Protein AF-A0A9P3EYM9-F1 (afdb_monomer)

Organism: Aspergillus viridinutans (NCBI:txid75553)

Sequence (139 aa):
MATVQSTQSPQPIEPTTQPPYVHILFDVKTSPKKLKPILLETLHHKIYHRDVKIYPSFEAMKNAGAVKRGNVVVSLRAGGMNEDQIVMVARTTIQKLSMDWDKNELAGEALCLVIEDKMRSSGWSLMPYNAWREQSKRR

pLDDT: mean 79.75, std 15.84, range [36.31, 94.44]

Mean predicted aligned error: 9.8 Å

Foldseek 3Di:
DDDDDDDDDPDPPPPPPQQQWKKKKDPDADDLQDDDLVVLVVVLVCLVVVVIDIDSDVVRCLVVVNADARIKMFIDRARPHDPVRVSVVVSVLSVVVSVCLVVVHPPNPGMWGWHADPVDPSRIDTHGPNNSSVSNVPD

Solvent-accessible surface area (backbone atoms only — not comparable to full-atom values): 8126 Å² total; per-residue (Å²): 140,84,90,82,80,87,81,82,74,84,72,80,78,71,76,80,77,68,60,51,42,30,28,37,39,37,97,47,78,47,54,66,66,57,74,48,65,70,52,40,51,49,50,38,52,31,50,73,73,59,60,53,48,80,26,75,27,70,64,55,34,49,76,68,68,69,69,47,73,19,23,36,33,40,48,40,81,43,66,93,56,54,70,69,55,51,50,52,52,51,40,54,50,38,54,47,42,46,54,28,62,78,70,70,53,87,82,47,81,36,44,24,39,31,37,78,28,89,89,43,96,82,36,61,43,73,43,44,36,65,62,35,49,55,52,33,67,73,115

Structure (mmCIF, N/CA/C/O backbone):
data_AF-A0A9P3EYM9-F1
#
_entry.id   AF-A0A9P3EYM9-F1
#
loop_
_atom_site.group_PDB
_atom_site.id
_atom_site.type_symbol
_atom_site.label_atom_id
_atom_site.label_alt_id
_atom_site.label_comp_id
_atom_site.label_asym_id
_atom_site.label_entity_id
_atom_site.label_seq_id
_atom_site.pdbx_PDB_ins_code
_atom_site.Cartn_x
_atom_site.Cartn_y
_atom_site.Cartn_z
_atom_site.occupancy
_atom_site.B_iso_or_equiv
_atom_site.auth_seq_id
_atom_site.auth_comp_id
_atom_site.auth_asym_id
_atom_site.auth_atom_id
_atom_site.pdbx_PDB_model_num
ATOM 1 N N . MET A 1 1 ? 0.108 51.475 -43.291 1.00 48.09 1 MET A N 1
ATOM 2 C CA . MET A 1 1 ? -1.018 50.628 -42.854 1.00 48.09 1 MET A CA 1
ATOM 3 C C . MET A 1 1 ? -1.088 49.427 -43.777 1.00 48.09 1 MET A C 1
ATOM 5 O O . MET A 1 1 ? -1.262 49.637 -44.967 1.00 48.09 1 MET A O 1
ATOM 9 N N . ALA A 1 2 ? -0.895 48.219 -43.252 1.00 39.75 2 ALA A N 1
ATOM 10 C CA . ALA A 1 2 ? -1.327 46.962 -43.864 1.00 39.75 2 ALA A CA 1
ATOM 11 C C . ALA A 1 2 ? -1.244 45.874 -42.785 1.00 39.75 2 ALA A C 1
ATOM 13 O O . ALA A 1 2 ? -0.171 45.539 -42.291 1.00 39.75 2 ALA A O 1
ATOM 14 N N . THR A 1 3 ? -2.417 45.425 -42.367 1.00 46.50 3 THR A N 1
ATOM 15 C CA . THR A 1 3 ? -2.713 44.321 -41.458 1.00 46.50 3 THR A CA 1
ATOM 16 C C . THR A 1 3 ? -2.326 42.995 -42.111 1.00 46.50 3 THR A C 1
ATOM 18 O O . THR A 1 3 ? -2.677 42.783 -43.268 1.00 46.50 3 THR A O 1
ATOM 21 N N . VAL A 1 4 ? -1.714 42.067 -41.370 1.00 45.84 4 VAL A N 1
ATOM 22 C CA . VAL A 1 4 ? -1.809 40.633 -41.686 1.00 45.84 4 VAL A CA 1
ATOM 23 C C . VAL A 1 4 ? -2.032 39.823 -40.416 1.00 45.84 4 VAL A C 1
ATOM 25 O O . VAL A 1 4 ? -1.321 39.949 -39.422 1.00 45.84 4 VAL A O 1
ATOM 28 N N . GLN A 1 5 ? -3.116 39.059 -40.498 1.00 40.19 5 GLN A N 1
ATOM 29 C CA . GLN A 1 5 ? -3.726 38.179 -39.519 1.00 40.19 5 GLN A CA 1
ATOM 30 C C . GLN A 1 5 ? -2.844 36.993 -39.134 1.00 40.19 5 GLN A C 1
ATOM 32 O O . GLN A 1 5 ? -2.054 36.479 -39.921 1.00 40.19 5 GLN A O 1
ATOM 37 N N . SER A 1 6 ? -3.105 36.521 -37.919 1.00 49.09 6 SER A N 1
ATOM 38 C CA . SER A 1 6 ? -2.702 35.248 -37.345 1.00 49.09 6 SER A CA 1
ATOM 39 C C . SER A 1 6 ? -2.902 34.054 -38.279 1.00 49.09 6 SER A C 1
ATOM 41 O O . SER A 1 6 ? -3.954 33.881 -38.892 1.00 49.09 6 SER A O 1
AT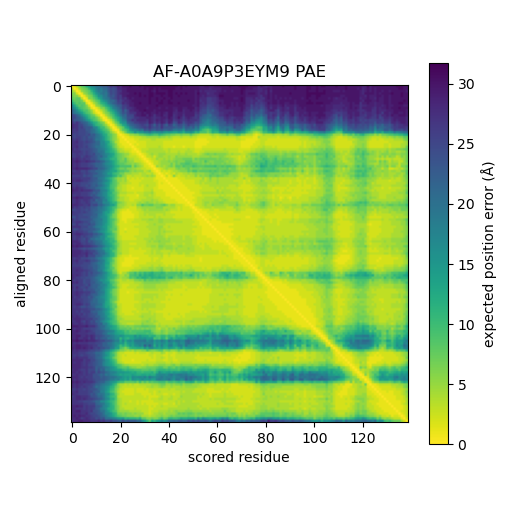OM 43 N N . THR A 1 7 ? -1.952 33.125 -38.251 1.00 36.31 7 THR A N 1
ATOM 44 C CA . THR A 1 7 ? -2.243 31.699 -38.442 1.00 36.31 7 THR A CA 1
ATOM 45 C C . THR A 1 7 ? -1.388 30.927 -37.444 1.00 36.31 7 THR A C 1
ATOM 47 O O . THR A 1 7 ? -0.283 30.486 -37.735 1.00 36.31 7 THR A O 1
ATOM 50 N N . GLN A 1 8 ? -1.872 30.856 -36.203 1.00 42.75 8 GLN A N 1
ATOM 51 C CA . GLN A 1 8 ? -1.320 29.965 -35.192 1.00 42.75 8 GLN A CA 1
ATOM 52 C C . GLN A 1 8 ? -1.842 28.563 -35.511 1.00 42.75 8 GLN A C 1
ATOM 54 O O . GLN A 1 8 ? -3.012 28.261 -35.284 1.00 42.75 8 GLN A O 1
ATOM 59 N N . SER A 1 9 ? -0.990 27.732 -36.106 1.00 46.16 9 SER A N 1
ATOM 60 C CA . SER A 1 9 ? -1.263 26.308 -36.291 1.00 46.16 9 SER A CA 1
ATOM 61 C C . SER A 1 9 ? -1.565 25.663 -34.930 1.00 46.16 9 SER A C 1
ATOM 63 O O . SER A 1 9 ? -0.836 25.935 -33.971 1.00 46.16 9 SER A O 1
ATOM 65 N N . PRO A 1 10 ? -2.596 24.808 -34.806 1.00 46.84 10 PRO A N 1
ATOM 66 C CA . PRO A 1 10 ? -2.810 24.043 -33.588 1.00 46.84 10 PRO A CA 1
ATOM 67 C C . PRO A 1 10 ? -1.641 23.067 -33.433 1.00 46.84 10 PRO A C 1
ATOM 69 O O . PRO A 1 10 ? -1.507 22.107 -34.192 1.00 46.84 10 PRO A O 1
ATOM 72 N N . GLN A 1 11 ? -0.753 23.345 -32.479 1.00 43.25 11 GLN A N 1
ATOM 73 C CA . GLN A 1 11 ? 0.249 22.374 -32.061 1.00 43.25 11 GLN A CA 1
ATOM 74 C C . GLN A 1 11 ? -0.489 21.145 -31.511 1.00 43.25 11 GLN A C 1
ATOM 76 O O . GLN A 1 11 ? -1.409 21.313 -30.702 1.00 43.25 11 GLN A O 1
ATOM 81 N N . PRO A 1 12 ? -0.127 19.918 -31.924 1.00 48.47 12 PRO A N 1
ATOM 82 C CA . PRO A 1 12 ? -0.630 18.720 -31.278 1.00 48.47 12 PRO A CA 1
ATOM 83 C C . PRO A 1 12 ? -0.222 18.791 -29.811 1.00 48.47 12 PRO A C 1
ATOM 85 O O . PRO A 1 12 ? 0.959 18.921 -29.495 1.00 48.47 12 PRO A O 1
ATOM 88 N N . ILE A 1 13 ? -1.202 18.743 -28.916 1.00 49.00 13 ILE A N 1
ATOM 89 C CA . ILE A 1 13 ? -0.948 18.547 -27.496 1.00 49.00 13 ILE A CA 1
ATOM 90 C C . ILE A 1 13 ? -0.377 17.132 -27.404 1.00 49.00 13 ILE A C 1
ATOM 92 O O . ILE A 1 13 ? -1.126 16.160 -27.510 1.00 49.00 13 ILE A O 1
ATOM 96 N N . GLU A 1 14 ? 0.948 17.009 -27.305 1.00 41.41 14 GLU A N 1
ATOM 97 C CA . GLU A 1 14 ? 1.596 15.749 -26.953 1.00 41.41 14 GLU A CA 1
ATOM 98 C C . GLU A 1 14 ? 0.853 15.190 -25.732 1.00 41.41 14 GLU A C 1
ATOM 100 O O . GLU A 1 14 ? 0.732 15.897 -24.724 1.00 41.41 14 GLU A O 1
ATOM 105 N N . PRO A 1 15 ? 0.301 13.964 -25.781 1.00 44.44 15 PRO A N 1
ATOM 106 C CA . PRO A 1 15 ? -0.181 13.341 -24.570 1.00 44.44 15 PRO A CA 1
ATOM 107 C C . PRO A 1 15 ? 1.056 13.153 -23.706 1.00 44.44 15 PRO A C 1
ATOM 109 O O . PRO A 1 15 ? 1.896 12.302 -24.002 1.00 44.44 15 PRO A O 1
ATOM 112 N N . THR A 1 16 ? 1.197 13.991 -22.677 1.00 38.81 16 THR A N 1
ATOM 113 C CA . THR A 1 16 ? 2.212 13.862 -21.639 1.00 38.81 16 THR A CA 1
ATOM 114 C C . THR A 1 16 ? 2.153 12.423 -21.163 1.00 38.81 16 THR A C 1
ATOM 116 O O . THR A 1 16 ? 1.255 12.044 -20.409 1.00 38.81 16 THR A O 1
ATOM 119 N N . THR A 1 17 ? 3.058 11.601 -21.691 1.00 47.69 17 THR A N 1
ATOM 120 C CA . THR A 1 17 ? 3.079 10.159 -21.488 1.00 47.69 17 THR A CA 1
ATOM 121 C C . THR A 1 17 ? 3.648 9.970 -20.096 1.00 47.69 17 THR A C 1
ATOM 123 O O . THR A 1 17 ? 4.828 9.687 -19.906 1.00 47.69 17 THR A O 1
ATOM 126 N N . GLN A 1 18 ? 2.825 10.259 -19.085 1.00 48.75 18 GLN A N 1
ATOM 127 C CA . GLN A 1 18 ? 3.140 9.896 -17.720 1.00 48.75 18 GLN A CA 1
ATOM 128 C C . GLN A 1 18 ? 3.404 8.389 -17.746 1.00 48.75 18 GLN A C 1
ATOM 130 O O . GLN A 1 18 ? 2.570 7.647 -18.275 1.00 48.75 18 GLN A O 1
ATOM 135 N N . PRO A 1 19 ? 4.559 7.921 -17.242 1.00 54.72 19 PRO A N 1
ATOM 136 C CA . PRO A 1 19 ? 4.834 6.495 -17.215 1.00 54.72 19 PRO A CA 1
ATOM 137 C C . PRO A 1 19 ? 3.684 5.808 -16.468 1.00 54.72 19 PRO A C 1
ATOM 139 O O . PRO A 1 19 ? 3.277 6.318 -15.417 1.00 54.72 19 PRO A O 1
ATOM 142 N N . PRO A 1 20 ? 3.128 4.702 -16.997 1.00 78.00 20 PRO A N 1
ATOM 143 C CA . PRO A 1 20 ? 1.945 4.084 -16.424 1.00 78.00 20 PRO A CA 1
ATOM 144 C C . PRO A 1 20 ? 2.259 3.690 -14.982 1.00 78.00 20 PRO A C 1
ATOM 146 O O . PRO A 1 20 ? 3.150 2.879 -14.709 1.00 78.00 20 PRO A O 1
ATOM 149 N N . TYR A 1 21 ? 1.572 4.336 -14.042 1.00 84.25 21 TYR A N 1
ATOM 150 C CA . TYR A 1 21 ? 1.651 3.946 -12.647 1.00 84.25 21 TYR A CA 1
ATOM 151 C C . TYR A 1 21 ? 0.913 2.625 -12.479 1.00 84.25 21 TYR A C 1
ATOM 153 O O . TYR A 1 21 ? -0.305 2.570 -12.649 1.00 84.25 21 TYR A O 1
ATOM 161 N N . VAL A 1 22 ? 1.621 1.581 -12.067 1.00 90.62 22 VAL A N 1
ATOM 162 C CA . VAL A 1 22 ? 0.989 0.329 -11.650 1.00 90.62 22 VAL A CA 1
ATOM 163 C C . VAL A 1 22 ? 0.575 0.429 -10.192 1.00 90.62 22 VAL A C 1
ATOM 165 O O . VAL A 1 22 ? 1.215 1.101 -9.382 1.00 90.62 22 VAL A O 1
ATOM 168 N N . HIS A 1 23 ? -0.524 -0.234 -9.869 1.00 92.50 23 HIS A N 1
ATOM 169 C CA . HIS A 1 23 ? -1.139 -0.206 -8.556 1.00 92.50 23 HIS A CA 1
ATOM 170 C C . HIS A 1 23 ? -1.216 -1.625 -8.017 1.00 92.50 23 HIS A C 1
ATOM 172 O O . HIS A 1 23 ? -1.933 -2.467 -8.553 1.00 92.50 23 HIS A O 1
ATOM 178 N N . ILE A 1 24 ? -0.486 -1.886 -6.943 1.00 93.81 24 ILE A N 1
ATOM 179 C CA . ILE A 1 24 ? -0.461 -3.182 -6.274 1.00 93.81 24 ILE A CA 1
ATOM 180 C C . ILE A 1 24 ? -1.418 -3.115 -5.097 1.00 93.81 24 ILE A C 1
ATOM 182 O O . ILE A 1 24 ? -1.213 -2.340 -4.166 1.00 93.81 24 ILE A O 1
ATOM 186 N N . LEU A 1 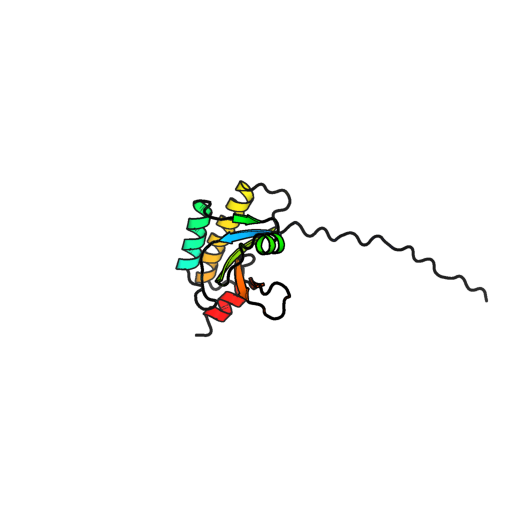25 ? -2.471 -3.916 -5.153 1.00 94.44 25 LEU A N 1
ATOM 187 C CA . LEU A 1 25 ? -3.489 -4.014 -4.126 1.00 94.44 25 LEU A CA 1
ATOM 188 C C . LEU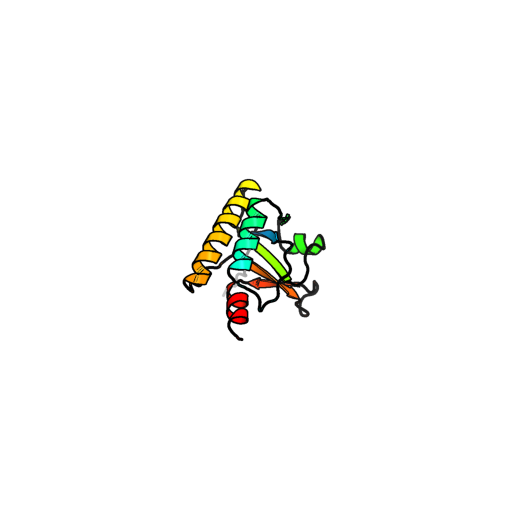 A 1 25 ? -3.121 -5.083 -3.099 1.00 94.44 25 LEU A C 1
ATOM 190 O O . LEU A 1 25 ? -2.949 -6.255 -3.440 1.00 94.44 25 LEU A O 1
ATOM 194 N N . PHE A 1 26 ? -3.127 -4.678 -1.836 1.00 93.06 26 PHE A N 1
ATOM 195 C CA . PHE A 1 26 ? -3.085 -5.555 -0.679 1.00 93.06 26 PHE A CA 1
ATOM 196 C C . PHE A 1 26 ? -4.498 -5.720 -0.128 1.00 93.06 26 PHE A C 1
ATOM 198 O O . PHE A 1 26 ? -5.125 -4.738 0.285 1.00 93.06 26 PHE A O 1
ATOM 205 N N . ASP A 1 27 ? -4.986 -6.961 -0.072 1.00 89.25 27 ASP A N 1
ATOM 206 C CA . ASP A 1 27 ? -6.262 -7.283 0.579 1.00 89.25 27 ASP A CA 1
ATOM 207 C C . ASP A 1 27 ? -6.081 -7.334 2.105 1.00 89.25 27 ASP A C 1
ATOM 209 O O . ASP A 1 27 ? -6.136 -8.375 2.759 1.00 89.25 27 ASP A O 1
ATOM 213 N N . VAL A 1 28 ? -5.756 -6.172 2.668 1.00 87.88 28 VAL A N 1
ATOM 214 C CA . VAL A 1 28 ? -5.654 -5.913 4.101 1.00 87.88 28 VAL A CA 1
ATOM 215 C C . VAL A 1 28 ? -6.533 -4.717 4.392 1.00 87.88 28 VAL A C 1
ATOM 217 O O . VAL A 1 28 ? -6.348 -3.661 3.796 1.00 87.88 28 VAL A O 1
ATOM 220 N N . LYS A 1 29 ? -7.464 -4.863 5.334 1.00 85.69 29 LYS A N 1
ATOM 221 C CA . LYS A 1 29 ? -8.319 -3.759 5.771 1.00 85.69 29 LYS A CA 1
ATOM 222 C C . LYS A 1 29 ? -7.728 -3.089 6.995 1.00 85.69 29 LYS A C 1
ATOM 224 O O . LYS A 1 29 ? -7.642 -3.686 8.067 1.00 85.69 29 LYS A O 1
ATOM 229 N N . THR A 1 30 ? -7.385 -1.819 6.858 1.00 88.62 30 THR A N 1
ATOM 230 C CA . THR A 1 30 ? -6.893 -0.993 7.958 1.00 88.62 30 THR A CA 1
ATOM 231 C C . THR A 1 30 ? -7.622 0.343 8.018 1.00 88.62 30 THR A C 1
ATOM 233 O O . THR A 1 30 ? -8.261 0.780 7.063 1.00 88.62 30 THR A O 1
ATOM 236 N N . SER A 1 31 ? -7.576 0.990 9.181 1.00 85.38 31 SER A N 1
ATOM 237 C CA . SER A 1 31 ? -8.166 2.314 9.348 1.00 85.38 31 SER A CA 1
ATOM 238 C C . SER A 1 31 ? -7.109 3.405 9.165 1.00 85.38 31 SER A C 1
ATOM 240 O O . SER A 1 31 ? -5.923 3.172 9.423 1.00 85.38 31 SER A O 1
ATOM 242 N N . PRO A 1 32 ? -7.526 4.642 8.845 1.00 80.56 32 PRO A N 1
ATOM 243 C CA . PRO A 1 32 ? -6.601 5.771 8.772 1.00 80.56 32 PRO A CA 1
ATOM 244 C C . PRO A 1 32 ? -5.845 6.047 10.087 1.00 80.56 32 PRO A C 1
ATOM 246 O O . PRO A 1 32 ? -4.812 6.698 10.094 1.00 80.56 32 PRO A O 1
ATOM 249 N N . LYS A 1 33 ? -6.309 5.506 11.223 1.00 84.12 33 LYS A N 1
ATOM 250 C CA . LYS A 1 33 ? -5.648 5.638 12.535 1.00 84.12 33 LYS A CA 1
ATOM 251 C C . LYS A 1 33 ? -4.698 4.476 12.878 1.00 84.12 33 LYS A C 1
ATOM 253 O O . LYS A 1 33 ? -4.168 4.433 13.987 1.00 84.12 33 LYS A O 1
ATOM 258 N N . LYS A 1 34 ? -4.540 3.485 11.990 1.00 79.88 34 LYS A N 1
ATOM 259 C CA . LYS A 1 34 ? -3.857 2.204 12.262 1.00 79.88 34 LYS A CA 1
ATOM 260 C C . LYS A 1 34 ? -2.626 1.950 11.377 1.00 79.88 34 LYS A C 1
ATOM 262 O O . LYS A 1 34 ? -2.298 0.797 11.115 1.00 79.88 34 LYS A O 1
ATOM 267 N N . LEU A 1 35 ? -1.916 2.996 10.954 1.00 82.12 35 LEU A N 1
ATOM 268 C CA . LEU A 1 35 ? -0.584 2.831 10.367 1.00 82.12 35 LEU A CA 1
ATOM 269 C C . LEU A 1 35 ? 0.430 2.534 11.485 1.00 82.12 35 LEU A C 1
ATOM 271 O O . LEU A 1 35 ? 0.575 3.328 12.410 1.00 82.12 35 LEU A O 1
ATOM 275 N N . LYS A 1 36 ? 1.049 1.351 11.452 1.00 83.12 36 LYS A N 1
ATOM 276 C CA . LYS A 1 36 ? 1.998 0.848 12.462 1.00 83.12 36 LYS A CA 1
ATOM 277 C C . LYS A 1 36 ? 3.078 -0.009 11.784 1.00 83.12 36 LYS A C 1
ATOM 279 O O . LYS A 1 36 ? 2.773 -0.566 10.729 1.00 83.12 36 LYS A O 1
ATOM 284 N N . PRO A 1 37 ? 4.246 -0.230 12.417 1.00 79.94 37 PRO A N 1
ATOM 285 C CA . PRO A 1 37 ? 5.283 -1.125 11.889 1.00 79.94 37 PRO A CA 1
ATOM 286 C C . PRO A 1 37 ? 4.746 -2.514 11.532 1.00 79.94 37 PRO A C 1
ATOM 288 O O . PRO A 1 37 ? 4.923 -2.970 10.410 1.00 79.94 37 PRO A O 1
ATOM 291 N N . ILE A 1 38 ? 3.946 -3.111 12.425 1.00 84.12 38 ILE A N 1
ATOM 292 C CA . ILE A 1 38 ? 3.310 -4.429 12.230 1.00 84.12 38 ILE A CA 1
ATOM 293 C C . ILE A 1 38 ? 2.512 -4.495 10.919 1.00 84.12 38 ILE A C 1
ATOM 295 O O . ILE A 1 38 ? 2.484 -5.520 10.238 1.00 84.12 38 ILE A O 1
ATOM 299 N N . LEU A 1 39 ? 1.844 -3.399 10.545 1.00 86.88 39 LEU A N 1
ATOM 300 C CA . LEU A 1 39 ? 1.110 -3.346 9.288 1.00 86.88 39 LEU A CA 1
ATOM 301 C C . LEU A 1 39 ? 2.074 -3.361 8.100 1.00 86.88 39 LEU A C 1
ATOM 303 O O . LEU A 1 39 ? 1.858 -4.134 7.177 1.00 86.88 39 LEU A O 1
ATOM 307 N N . LEU A 1 40 ? 3.133 -2.550 8.126 1.00 86.62 40 LEU A N 1
ATOM 308 C CA . LEU A 1 40 ? 4.126 -2.495 7.050 1.00 86.62 40 LEU A CA 1
ATOM 309 C C . LEU A 1 40 ? 4.863 -3.836 6.889 1.00 86.62 40 LEU A C 1
ATOM 311 O O . LEU A 1 40 ? 5.029 -4.312 5.767 1.00 86.62 40 LEU A O 1
ATOM 315 N N . GLU A 1 41 ? 5.196 -4.505 7.994 1.00 87.50 41 GLU A N 1
ATOM 316 C CA . GLU A 1 41 ? 5.719 -5.878 8.001 1.00 87.50 41 GLU A CA 1
ATOM 317 C C . GLU A 1 41 ? 4.735 -6.871 7.370 1.00 87.50 41 GLU A C 1
ATOM 319 O O . GLU A 1 41 ? 5.125 -7.691 6.538 1.00 87.50 41 GLU A O 1
ATOM 324 N N . THR A 1 42 ? 3.442 -6.761 7.696 1.00 89.50 42 THR A N 1
ATOM 325 C CA . THR A 1 42 ? 2.387 -7.597 7.096 1.00 89.50 42 THR A CA 1
ATOM 326 C C . THR A 1 42 ? 2.310 -7.395 5.582 1.00 89.50 42 THR A C 1
ATOM 328 O O . THR A 1 42 ? 2.183 -8.364 4.832 1.00 89.50 42 THR A O 1
ATOM 331 N N . LEU A 1 43 ? 2.404 -6.149 5.107 1.00 90.75 43 LEU A N 1
ATOM 332 C CA . LEU A 1 43 ? 2.421 -5.853 3.673 1.00 90.75 43 LEU A CA 1
ATOM 333 C C . LEU A 1 43 ? 3.677 -6.433 3.011 1.00 90.75 43 LEU A C 1
ATOM 335 O O . LEU A 1 43 ? 3.571 -7.063 1.961 1.00 90.75 43 LEU A O 1
ATOM 339 N N . HIS A 1 44 ? 4.847 -6.293 3.642 1.00 89.06 44 HIS A N 1
ATOM 340 C CA . HIS A 1 44 ? 6.096 -6.877 3.151 1.00 89.06 44 HIS A CA 1
ATOM 341 C C . HIS A 1 44 ? 5.999 -8.409 3.034 1.00 89.06 44 HIS A C 1
ATOM 343 O O . HIS A 1 44 ? 6.435 -8.992 2.041 1.00 89.06 44 HIS A O 1
ATOM 349 N N . HIS A 1 45 ? 5.372 -9.069 4.008 1.00 89.81 45 HIS A N 1
ATOM 350 C CA . HIS A 1 45 ? 5.148 -10.511 3.974 1.00 89.81 45 HIS A CA 1
ATOM 351 C C . HIS A 1 45 ? 4.177 -10.926 2.857 1.00 89.81 45 HIS A C 1
ATOM 353 O O . HIS A 1 45 ? 4.473 -11.841 2.090 1.00 89.81 45 HIS A O 1
ATOM 359 N N . LYS A 1 46 ? 3.054 -10.214 2.694 1.00 90.56 46 LYS A N 1
ATOM 360 C CA . LYS A 1 46 ? 2.084 -10.491 1.622 1.00 90.56 46 LYS A CA 1
ATOM 361 C C . LYS A 1 46 ? 2.687 -10.338 0.233 1.00 90.56 46 LYS A C 1
ATOM 363 O O . LYS A 1 46 ? 2.488 -11.207 -0.611 1.00 90.56 46 LYS A O 1
ATOM 368 N N . ILE A 1 47 ? 3.467 -9.281 -0.003 1.00 90.69 47 ILE A N 1
ATOM 369 C CA . ILE A 1 47 ? 4.112 -9.115 -1.308 1.00 90.69 47 ILE A CA 1
ATOM 370 C C . ILE A 1 47 ? 5.190 -10.169 -1.561 1.00 90.69 47 ILE A C 1
ATOM 372 O O . ILE A 1 47 ? 5.325 -10.634 -2.689 1.00 90.69 47 ILE A O 1
ATOM 376 N N . TYR A 1 48 ? 5.909 -10.603 -0.520 1.00 88.06 48 TYR A N 1
ATOM 377 C CA . TYR A 1 48 ? 6.881 -11.690 -0.630 1.00 88.06 48 TYR A CA 1
ATOM 378 C C . TYR A 1 48 ? 6.231 -12.998 -1.105 1.00 88.06 48 TYR A C 1
ATOM 380 O O . TYR A 1 48 ? 6.774 -13.673 -1.976 1.00 88.06 48 TYR A O 1
ATOM 388 N N . HIS A 1 49 ? 5.037 -13.314 -0.600 1.00 88.12 49 HIS A N 1
ATOM 389 C CA . HIS A 1 49 ? 4.264 -14.489 -1.015 1.00 88.12 49 HIS A CA 1
ATOM 390 C C . HIS A 1 49 ? 3.414 -14.277 -2.274 1.00 88.12 49 HIS A C 1
ATOM 392 O O . HIS A 1 49 ? 2.629 -15.155 -2.623 1.00 88.12 49 HIS A O 1
ATOM 398 N N . ARG A 1 50 ? 3.559 -13.134 -2.960 1.00 86.75 50 ARG A N 1
ATOM 399 C CA . ARG A 1 50 ? 2.714 -12.731 -4.099 1.00 86.75 50 ARG A CA 1
ATOM 400 C C . ARG A 1 50 ? 1.212 -12.764 -3.791 1.00 86.75 50 ARG A C 1
ATOM 402 O O . ARG A 1 50 ? 0.395 -12.907 -4.694 1.00 86.75 50 ARG A O 1
ATOM 409 N N . ASP A 1 51 ? 0.837 -12.569 -2.531 1.00 90.50 51 ASP A N 1
ATOM 410 C CA . ASP A 1 51 ? -0.555 -12.452 -2.088 1.00 90.50 51 ASP A CA 1
ATOM 411 C C . ASP A 1 51 ? -1.069 -11.018 -2.313 1.00 90.50 51 ASP A C 1
ATOM 413 O O . ASP A 1 51 ? -1.473 -10.295 -1.396 1.00 90.50 51 ASP A O 1
ATOM 417 N N . VAL A 1 52 ? -0.935 -10.564 -3.559 1.00 91.38 52 VAL A N 1
ATOM 418 C CA . VAL A 1 52 ? -1.258 -9.213 -4.019 1.00 91.38 52 VAL A CA 1
ATOM 419 C C . VAL A 1 52 ? -1.795 -9.264 -5.441 1.00 91.38 52 VAL A C 1
ATOM 421 O O . VAL A 1 52 ? -1.499 -10.178 -6.206 1.00 91.38 52 VAL A O 1
ATOM 424 N N . LYS A 1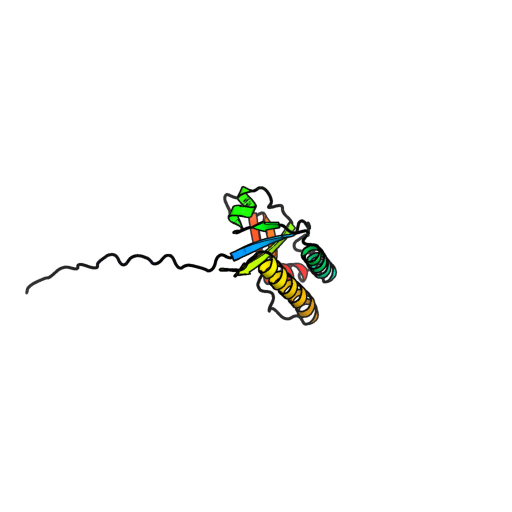 53 ? -2.575 -8.252 -5.819 1.00 93.06 53 LYS A N 1
ATOM 425 C CA . LYS A 1 53 ? -3.077 -8.100 -7.192 1.00 93.06 53 LYS A CA 1
ATOM 426 C C . LYS A 1 53 ? -2.485 -6.851 -7.822 1.00 93.06 53 LYS A C 1
ATOM 428 O O . LYS A 1 53 ? -2.525 -5.789 -7.207 1.00 93.06 53 LYS A O 1
ATOM 433 N N . ILE A 1 54 ? -1.966 -6.965 -9.039 1.00 92.31 54 ILE A N 1
ATOM 434 C CA . ILE A 1 54 ? -1.370 -5.847 -9.774 1.00 92.31 54 ILE A CA 1
ATOM 435 C C . ILE A 1 54 ? -2.395 -5.327 -10.779 1.00 92.31 54 ILE A C 1
ATOM 437 O O . ILE A 1 54 ? -3.000 -6.098 -11.518 1.00 92.31 54 ILE A O 1
ATOM 441 N N . TYR A 1 55 ? -2.595 -4.014 -10.798 1.00 91.88 55 TYR A N 1
ATOM 442 C CA . TYR A 1 55 ? -3.483 -3.332 -11.730 1.00 91.88 55 TYR A CA 1
ATOM 443 C C . TYR A 1 55 ? -2.708 -2.271 -12.515 1.00 91.88 55 TYR A C 1
ATOM 445 O O . TYR A 1 55 ? -1.848 -1.595 -11.944 1.00 91.88 55 TYR A O 1
ATOM 453 N N . PRO A 1 56 ? -3.039 -2.054 -13.798 1.00 89.88 56 PRO A N 1
ATOM 454 C CA . PRO A 1 56 ? -2.376 -1.045 -14.624 1.00 89.88 56 PRO A CA 1
ATOM 455 C C . PRO A 1 56 ? -2.740 0.393 -14.227 1.00 89.88 56 PRO A C 1
ATOM 457 O O . PRO A 1 56 ? -2.065 1.328 -14.638 1.00 89.88 56 PRO A O 1
ATOM 460 N N . SER A 1 57 ? -3.808 0.592 -13.447 1.00 89.75 57 SER A N 1
ATOM 461 C CA . SER A 1 57 ? -4.207 1.892 -12.906 1.00 89.75 57 SER A CA 1
ATOM 462 C C . SER A 1 57 ? -5.151 1.731 -11.707 1.00 89.75 57 SER A C 1
ATOM 464 O O . SER A 1 57 ? -5.764 0.676 -11.512 1.00 89.75 57 SER A O 1
ATOM 466 N N . PHE A 1 58 ? -5.325 2.794 -10.914 1.00 89.12 58 PHE A N 1
ATOM 467 C CA . PHE A 1 58 ? -6.347 2.814 -9.862 1.00 89.12 58 PHE A CA 1
ATOM 468 C C . PHE A 1 58 ? -7.766 2.713 -10.438 1.00 89.12 58 PHE A C 1
ATOM 470 O O . PHE A 1 58 ? -8.652 2.122 -9.827 1.00 89.12 58 PHE A O 1
ATOM 477 N N . GLU A 1 59 ? -7.995 3.252 -11.634 1.00 88.75 59 GLU A N 1
ATOM 478 C CA . GLU A 1 59 ? -9.281 3.139 -12.316 1.00 88.75 59 GLU A CA 1
ATOM 479 C C . GLU A 1 59 ? -9.598 1.697 -12.714 1.00 88.75 59 GLU A C 1
ATOM 481 O O . GLU A 1 59 ? -10.699 1.228 -12.440 1.00 88.75 59 GLU A O 1
ATOM 486 N N . ALA A 1 60 ? -8.617 0.952 -13.233 1.00 90.44 60 ALA A N 1
ATOM 487 C CA . ALA A 1 60 ? -8.775 -0.473 -13.509 1.00 90.44 60 ALA A CA 1
ATOM 488 C C . ALA A 1 60 ? -9.124 -1.262 -12.235 1.00 90.44 60 ALA A C 1
ATOM 490 O O . ALA A 1 60 ? -10.000 -2.124 -12.256 1.00 90.44 60 ALA A O 1
ATOM 491 N N . MET A 1 61 ? -8.503 -0.917 -11.102 1.00 90.88 61 MET A N 1
ATOM 492 C CA . MET A 1 61 ? -8.816 -1.522 -9.805 1.00 90.88 61 MET A CA 1
ATOM 493 C C . MET A 1 61 ? -10.263 -1.243 -9.363 1.00 90.88 61 MET A C 1
ATOM 495 O O . MET A 1 61 ? -10.934 -2.139 -8.843 1.00 90.88 61 MET A O 1
ATOM 499 N N . LYS A 1 62 ? -10.755 -0.012 -9.572 1.00 89.75 62 LYS A N 1
ATOM 500 C CA . LYS A 1 62 ? -12.150 0.369 -9.286 1.00 89.75 62 LYS A CA 1
ATOM 501 C C . LYS A 1 62 ? -13.129 -0.371 -10.193 1.00 89.75 62 LYS A C 1
ATOM 503 O O . LYS A 1 62 ? -14.094 -0.936 -9.689 1.00 89.75 62 LYS A O 1
ATOM 508 N N . ASN A 1 63 ? -12.858 -0.407 -11.497 1.00 89.00 63 ASN A N 1
ATOM 509 C CA . ASN A 1 63 ? -13.712 -1.062 -12.490 1.00 89.00 63 ASN A CA 1
ATOM 510 C C . ASN A 1 63 ? -13.798 -2.579 -12.262 1.00 89.00 63 ASN A C 1
ATOM 512 O O . ASN A 1 63 ? -14.837 -3.179 -12.512 1.00 89.00 63 ASN A O 1
ATOM 516 N N . ALA A 1 64 ? -12.746 -3.188 -11.707 1.00 89.88 64 ALA A N 1
ATOM 517 C CA . ALA A 1 64 ? -12.746 -4.587 -11.280 1.00 89.88 64 ALA A CA 1
ATOM 518 C C . ALA A 1 64 ? -13.513 -4.848 -9.964 1.00 89.88 64 ALA A C 1
ATOM 520 O O . ALA A 1 64 ? -13.540 -5.982 -9.489 1.00 89.88 64 ALA A O 1
ATOM 521 N N . GLY A 1 65 ? -14.075 -3.819 -9.313 1.00 88.25 65 GLY A N 1
ATOM 522 C CA . GLY A 1 65 ? -14.751 -3.950 -8.016 1.00 88.25 65 GLY A CA 1
ATOM 523 C C . GLY A 1 65 ? -13.822 -4.371 -6.868 1.00 88.25 65 GLY A C 1
ATOM 524 O O . GLY A 1 65 ? -14.285 -4.830 -5.823 1.00 88.25 65 GLY A O 1
ATOM 525 N N . ALA A 1 66 ? -12.504 -4.24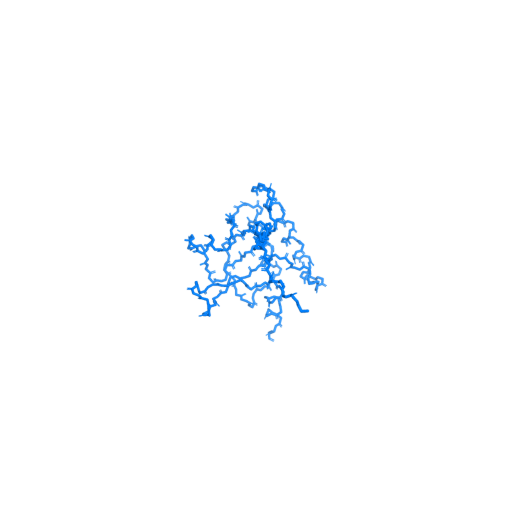3 -7.047 1.00 89.88 66 ALA A N 1
ATOM 526 C CA . ALA A 1 66 ? -11.511 -4.716 -6.084 1.00 89.88 66 ALA A CA 1
ATOM 527 C C . ALA A 1 66 ? -11.259 -3.718 -4.941 1.00 89.88 66 ALA A C 1
ATOM 529 O O . ALA A 1 66 ? -10.763 -4.091 -3.875 1.00 89.88 66 ALA A O 1
ATOM 530 N N . VAL A 1 67 ? -11.599 -2.445 -5.158 1.00 90.31 67 VAL A N 1
ATOM 531 C CA . VAL A 1 67 ? -11.399 -1.355 -4.199 1.00 90.31 67 VAL A CA 1
ATOM 532 C C . VAL A 1 67 ? -12.417 -1.453 -3.066 1.00 90.31 67 VAL A C 1
ATOM 534 O O . VAL A 1 67 ? -13.624 -1.412 -3.288 1.00 90.31 67 VAL A O 1
ATOM 537 N N . LYS A 1 68 ? -11.924 -1.555 -1.830 1.00 90.19 68 LYS A N 1
ATOM 538 C CA . LYS A 1 68 ? -12.731 -1.507 -0.607 1.00 90.19 68 LYS A CA 1
ATOM 539 C C . LYS A 1 68 ? -12.088 -0.549 0.385 1.00 90.19 68 LYS A C 1
ATOM 541 O O . LYS A 1 68 ? -10.864 -0.413 0.422 1.00 90.19 68 LYS A O 1
ATOM 546 N N . ARG A 1 69 ? -12.908 0.089 1.222 1.00 88.88 69 ARG A N 1
ATOM 547 C CA . ARG A 1 69 ? -12.423 0.974 2.285 1.00 88.88 69 ARG A CA 1
ATOM 548 C C . ARG A 1 69 ? -11.380 0.269 3.144 1.00 88.88 69 ARG A C 1
ATOM 550 O O . ARG A 1 69 ? -11.620 -0.824 3.657 1.00 88.88 69 ARG A O 1
ATOM 557 N N . GLY A 1 70 ? -10.266 0.953 3.356 1.00 88.12 70 GLY A N 1
ATOM 558 C CA . GLY A 1 70 ? -9.187 0.471 4.196 1.00 88.12 70 GL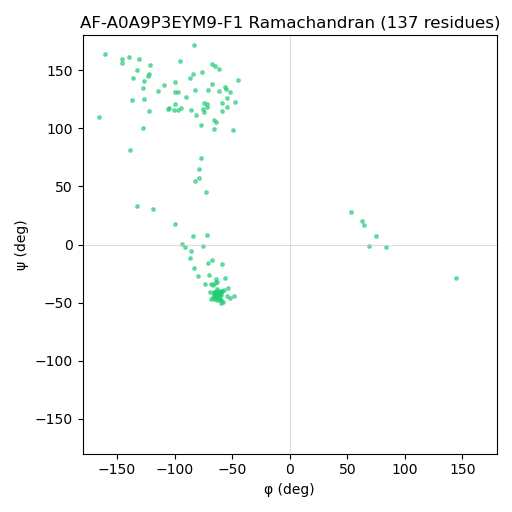Y A CA 1
ATOM 559 C C . GLY A 1 70 ? -8.219 -0.474 3.496 1.00 88.12 70 GLY A C 1
ATOM 560 O O . GLY A 1 70 ? -7.253 -0.869 4.138 1.00 88.12 70 GLY A O 1
ATOM 561 N N . ASN A 1 71 ? -8.445 -0.819 2.224 1.00 93.31 71 ASN A N 1
ATOM 562 C CA . ASN A 1 71 ? -7.448 -1.528 1.430 1.00 93.31 71 ASN A CA 1
ATOM 563 C C . ASN A 1 71 ? -6.181 -0.684 1.301 1.00 93.31 71 ASN A C 1
ATOM 565 O O . ASN A 1 71 ? -6.240 0.547 1.288 1.00 93.31 71 ASN A O 1
ATOM 569 N N . VAL A 1 72 ? -5.042 -1.349 1.163 1.00 93.06 72 VAL A N 1
ATOM 570 C CA . VAL A 1 72 ? -3.757 -0.675 0.993 1.00 93.06 72 VAL A CA 1
ATOM 571 C C . VAL A 1 72 ? -3.268 -0.878 -0.432 1.00 93.06 72 VAL A C 1
ATOM 573 O O . VAL A 1 72 ? -3.388 -1.968 -0.990 1.00 93.06 72 VAL A O 1
ATOM 576 N N . VAL A 1 73 ? -2.743 0.183 -1.033 1.00 93.56 73 VAL A N 1
ATOM 577 C CA . VAL A 1 73 ? -2.260 0.191 -2.411 1.00 93.56 73 VAL A CA 1
ATOM 578 C C . VAL A 1 73 ? -0.839 0.729 -2.444 1.00 93.56 73 VAL A C 1
ATOM 580 O O . VAL A 1 73 ? -0.551 1.741 -1.816 1.00 93.56 73 VAL A O 1
ATOM 583 N N . VAL A 1 74 ? 0.042 0.070 -3.189 1.00 92.94 74 VAL A N 1
ATOM 584 C CA . VAL A 1 74 ? 1.358 0.608 -3.546 1.00 92.94 74 VAL A CA 1
ATOM 585 C C . VAL A 1 74 ? 1.315 1.046 -5.006 1.00 92.94 74 VAL A C 1
ATOM 587 O O . VAL A 1 74 ? 1.083 0.227 -5.893 1.00 92.94 74 VAL A O 1
ATOM 590 N N . SER A 1 75 ? 1.514 2.338 -5.247 1.00 91.44 75 SER A N 1
ATOM 591 C CA . SER A 1 75 ? 1.546 2.957 -6.572 1.00 91.44 75 SER A CA 1
ATOM 592 C C . SER A 1 75 ? 2.992 3.175 -7.004 1.00 91.44 75 SER A C 1
ATOM 594 O O . SER A 1 75 ? 3.707 3.969 -6.396 1.00 91.44 75 SER A O 1
ATOM 596 N N . LEU A 1 76 ? 3.427 2.500 -8.067 1.00 89.88 76 LEU A N 1
ATOM 597 C CA . LEU A 1 76 ? 4.796 2.590 -8.580 1.00 89.88 76 LEU A CA 1
ATOM 598 C C . LEU A 1 76 ? 4.813 3.045 -10.028 1.00 89.88 76 LEU A C 1
ATOM 600 O O . LEU A 1 76 ? 3.955 2.657 -10.815 1.00 89.88 76 LEU A O 1
ATOM 604 N N . ARG A 1 77 ? 5.848 3.793 -10.408 1.00 86.56 77 ARG A N 1
ATOM 605 C CA . ARG A 1 77 ? 6.168 3.997 -11.823 1.00 86.56 77 ARG A CA 1
ATOM 606 C C . ARG A 1 77 ? 6.801 2.717 -12.356 1.00 86.56 77 ARG A C 1
ATOM 608 O O . ARG A 1 77 ? 7.889 2.360 -11.918 1.00 86.56 77 ARG A O 1
ATOM 615 N N . ALA A 1 78 ? 6.125 2.044 -13.282 1.00 81.62 78 ALA A N 1
ATOM 616 C CA . ALA A 1 78 ? 6.558 0.741 -13.787 1.00 81.62 78 ALA A CA 1
ATOM 617 C C . ALA A 1 78 ? 6.521 0.647 -15.319 1.00 81.62 78 ALA A C 1
ATOM 619 O O . ALA A 1 78 ? 6.251 -0.412 -15.881 1.00 81.62 78 ALA A O 1
ATOM 620 N N . GLY A 1 79 ? 6.796 1.757 -16.011 1.00 77.50 79 GLY A N 1
ATOM 621 C CA . GLY A 1 79 ? 6.901 1.760 -17.470 1.00 77.50 79 GLY A CA 1
ATOM 622 C C . GLY A 1 79 ? 7.908 0.713 -17.955 1.00 77.50 79 GLY A C 1
ATOM 623 O O . GLY A 1 79 ? 9.081 0.784 -17.600 1.00 77.50 79 GLY A O 1
ATOM 624 N N . GLY A 1 80 ? 7.434 -0.264 -18.733 1.00 76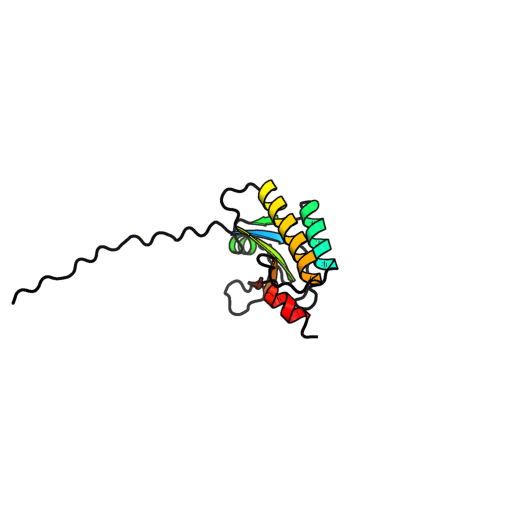.31 80 GLY A N 1
ATOM 625 C CA . GLY A 1 80 ? 8.262 -1.333 -19.302 1.00 76.31 80 GLY A CA 1
ATOM 626 C C . GLY A 1 80 ? 8.706 -2.428 -18.323 1.00 76.31 80 GLY A C 1
ATOM 627 O O . GLY A 1 80 ? 9.503 -3.275 -18.715 1.00 76.31 80 GLY A O 1
ATOM 628 N N . MET A 1 81 ? 8.217 -2.434 -17.077 1.00 87.75 81 MET A N 1
ATOM 629 C CA . MET A 1 81 ? 8.535 -3.489 -16.110 1.00 87.75 81 MET A CA 1
ATOM 630 C C . MET A 1 81 ? 7.586 -4.682 -16.248 1.00 87.75 81 MET A C 1
ATOM 632 O O . MET A 1 81 ? 6.387 -4.509 -16.467 1.00 87.75 81 MET A O 1
ATOM 636 N N . ASN A 1 82 ? 8.110 -5.892 -16.056 1.00 89.38 82 ASN A N 1
ATOM 637 C CA . ASN A 1 82 ? 7.286 -7.091 -15.894 1.00 89.38 82 ASN A CA 1
ATOM 638 C C . ASN A 1 82 ? 6.789 -7.251 -14.442 1.00 89.38 82 ASN A C 1
ATOM 640 O O . ASN A 1 82 ? 7.207 -6.522 -13.539 1.00 89.38 82 ASN A O 1
ATOM 644 N N . GLU A 1 83 ? 5.896 -8.213 -14.200 1.00 87.75 83 GLU A N 1
ATOM 645 C CA . GLU A 1 83 ? 5.304 -8.429 -12.872 1.00 87.75 83 GLU A CA 1
ATOM 646 C C . GLU A 1 83 ? 6.345 -8.737 -11.787 1.00 87.75 83 GLU A C 1
ATOM 648 O O . GLU A 1 83 ? 6.255 -8.199 -10.684 1.00 87.75 83 GLU A O 1
ATOM 653 N N . ASP A 1 84 ? 7.366 -9.542 -12.093 1.00 89.94 84 ASP A N 1
ATOM 654 C CA . ASP A 1 84 ? 8.426 -9.883 -11.138 1.00 89.94 84 ASP A CA 1
ATOM 655 C C . ASP A 1 84 ? 9.223 -8.647 -10.702 1.00 89.94 84 ASP A C 1
ATOM 657 O O . ASP A 1 84 ? 9.502 -8.456 -9.515 1.00 89.94 84 ASP A O 1
ATOM 661 N N . GLN A 1 85 ? 9.548 -7.773 -11.655 1.00 91.00 85 GLN A N 1
ATOM 662 C CA . GLN A 1 85 ? 10.218 -6.501 -11.395 1.00 91.00 85 GLN A CA 1
ATOM 663 C C . GLN A 1 85 ? 9.334 -5.570 -10.561 1.00 91.00 85 GLN A C 1
ATOM 665 O O . GLN A 1 85 ? 9.813 -4.973 -9.596 1.00 91.00 85 GLN A O 1
ATOM 670 N N . ILE A 1 86 ? 8.038 -5.492 -10.873 1.00 90.56 86 ILE A N 1
ATOM 671 C CA . ILE A 1 86 ? 7.065 -4.693 -10.116 1.00 90.56 86 ILE A CA 1
ATOM 672 C C . ILE A 1 86 ? 6.997 -5.162 -8.658 1.00 90.56 86 ILE A C 1
ATOM 674 O O . ILE A 1 86 ? 7.088 -4.345 -7.737 1.00 90.56 86 ILE A O 1
ATOM 678 N N . VAL A 1 87 ? 6.888 -6.475 -8.436 1.00 90.88 87 VAL A N 1
ATOM 679 C CA . VAL A 1 87 ? 6.863 -7.082 -7.097 1.00 90.88 87 VAL A CA 1
ATOM 680 C C . VAL A 1 87 ? 8.158 -6.789 -6.338 1.00 90.88 87 VAL A C 1
ATOM 682 O O . VAL A 1 87 ? 8.113 -6.423 -5.162 1.00 90.88 87 VAL A O 1
ATOM 685 N N . MET A 1 88 ? 9.313 -6.893 -6.998 1.00 90.50 88 MET A N 1
ATOM 686 C CA . MET A 1 88 ? 10.616 -6.627 -6.384 1.00 90.50 88 MET A CA 1
ATOM 687 C C . MET A 1 88 ? 10.778 -5.158 -5.962 1.00 90.50 88 MET A C 1
ATOM 689 O O . MET A 1 88 ? 11.219 -4.880 -4.840 1.00 90.50 88 MET A O 1
ATOM 693 N N . VAL A 1 89 ? 10.388 -4.213 -6.825 1.00 90.62 89 VAL A N 1
ATOM 694 C CA . VAL A 1 89 ? 10.430 -2.775 -6.513 1.00 90.62 89 VAL A CA 1
ATOM 695 C C . VAL A 1 89 ? 9.499 -2.471 -5.347 1.00 90.62 89 VAL A C 1
ATOM 697 O O . VAL A 1 89 ? 9.917 -1.850 -4.376 1.00 90.62 89 VAL A O 1
ATOM 700 N N . ALA A 1 90 ? 8.267 -2.974 -5.381 1.00 90.62 90 ALA A N 1
ATOM 701 C CA . ALA A 1 90 ? 7.297 -2.744 -4.319 1.00 90.62 90 ALA A CA 1
ATOM 702 C C . ALA A 1 90 ? 7.720 -3.337 -2.977 1.00 90.62 90 ALA A C 1
ATOM 704 O O . ALA A 1 90 ? 7.538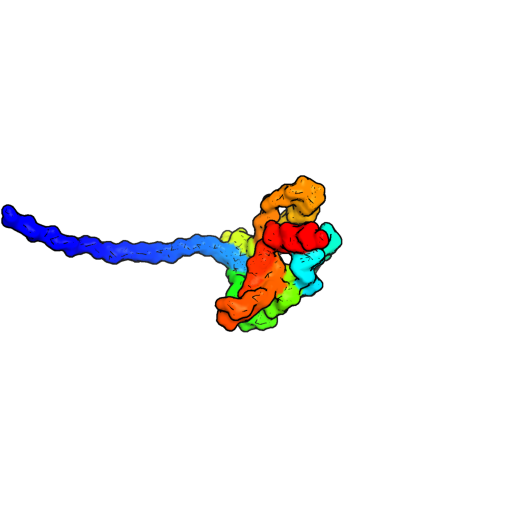 -2.695 -1.943 1.00 90.62 90 ALA A O 1
ATOM 705 N N . ARG A 1 91 ? 8.336 -4.522 -2.985 1.00 90.12 91 ARG A N 1
ATOM 706 C CA . ARG A 1 91 ? 8.924 -5.116 -1.783 1.00 90.12 91 ARG A CA 1
ATOM 707 C C . ARG A 1 91 ? 9.979 -4.193 -1.181 1.00 90.12 91 ARG A C 1
ATOM 709 O O . ARG A 1 91 ? 9.918 -3.898 0.011 1.00 90.12 91 ARG A O 1
ATOM 716 N N . THR A 1 92 ? 10.898 -3.707 -2.012 1.00 88.88 92 THR A N 1
ATOM 717 C CA . THR A 1 92 ? 11.955 -2.777 -1.593 1.00 88.88 92 THR A CA 1
ATOM 718 C C . THR A 1 92 ? 11.361 -1.476 -1.052 1.00 88.88 92 THR A C 1
ATOM 720 O O . THR A 1 92 ? 11.810 -0.970 -0.027 1.00 88.88 92 THR A O 1
ATOM 723 N N . THR A 1 93 ? 10.317 -0.955 -1.697 1.00 89.19 93 THR A N 1
ATOM 724 C CA . THR A 1 93 ? 9.603 0.248 -1.257 1.00 89.19 93 THR A CA 1
ATOM 725 C C . THR A 1 93 ? 8.945 0.058 0.107 1.00 89.19 93 THR A C 1
ATOM 727 O O . THR A 1 93 ? 9.118 0.902 0.980 1.00 89.19 93 THR A O 1
ATOM 730 N N . ILE A 1 94 ? 8.242 -1.055 0.342 1.00 88.94 94 ILE A N 1
ATOM 731 C CA . ILE A 1 94 ? 7.619 -1.334 1.648 1.00 88.94 94 ILE A CA 1
ATOM 732 C C . ILE A 1 94 ? 8.680 -1.511 2.734 1.00 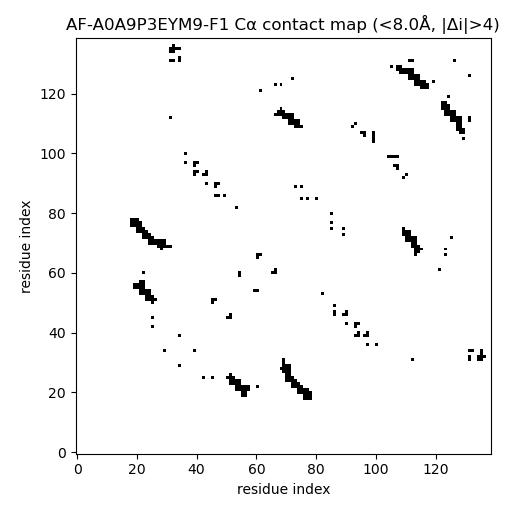88.94 94 ILE A C 1
ATOM 734 O O . ILE A 1 94 ? 8.515 -0.991 3.832 1.00 88.94 94 ILE A O 1
ATOM 738 N N . GLN A 1 95 ? 9.786 -2.193 2.430 1.00 86.88 95 GLN A N 1
ATOM 739 C CA . GLN A 1 95 ? 10.882 -2.353 3.382 1.00 86.88 95 GLN A CA 1
ATOM 740 C C . GLN A 1 95 ? 11.491 -1.001 3.780 1.00 86.88 95 GLN A C 1
ATOM 742 O O . GLN A 1 95 ? 11.713 -0.764 4.966 1.00 86.88 95 GLN A O 1
ATOM 747 N N . LYS A 1 96 ? 11.708 -0.097 2.814 1.00 86.25 96 LYS A N 1
ATOM 748 C CA . LYS A 1 96 ? 12.159 1.277 3.089 1.00 86.25 96 LYS A CA 1
ATOM 749 C C . LYS A 1 96 ? 11.155 2.032 3.956 1.00 86.25 96 LYS A C 1
ATOM 751 O O . LYS A 1 96 ? 11.543 2.576 4.978 1.00 86.25 96 LYS A O 1
ATOM 756 N N . LEU A 1 97 ? 9.863 1.963 3.628 1.00 84.31 97 LEU A N 1
ATOM 757 C CA . LEU A 1 97 ? 8.799 2.586 4.421 1.00 84.31 97 LEU A CA 1
ATOM 758 C C . LEU A 1 97 ? 8.780 2.110 5.879 1.00 84.31 97 LEU A C 1
ATOM 760 O O . LEU A 1 97 ? 8.557 2.923 6.775 1.00 84.31 97 LEU A O 1
ATOM 764 N N . SER A 1 98 ? 9.025 0.817 6.125 1.00 82.12 98 SER A N 1
ATOM 765 C CA . SER A 1 98 ? 9.168 0.282 7.484 1.00 82.12 98 SER A CA 1
ATOM 766 C C . SER A 1 98 ? 10.342 0.919 8.226 1.00 82.12 98 SER A C 1
ATOM 768 O O . SER A 1 98 ? 10.188 1.306 9.377 1.00 82.12 98 SER A O 1
ATOM 770 N N . MET A 1 99 ? 11.493 1.079 7.566 1.00 82.81 99 MET A N 1
ATOM 771 C CA . MET A 1 99 ? 12.671 1.718 8.165 1.00 82.81 99 MET A CA 1
ATOM 772 C C . MET A 1 99 ? 12.462 3.223 8.399 1.00 82.81 99 MET A C 1
ATOM 774 O O . MET A 1 99 ? 12.853 3.751 9.440 1.00 82.81 99 MET A O 1
ATOM 778 N N . ASP A 1 100 ? 11.828 3.915 7.451 1.00 81.12 100 ASP A N 1
ATOM 779 C CA . ASP A 1 100 ? 11.544 5.353 7.527 1.00 81.12 100 ASP A CA 1
ATOM 780 C C . ASP A 1 100 ? 10.550 5.668 8.645 1.00 81.12 100 ASP A C 1
ATOM 782 O O . ASP A 1 100 ? 10.644 6.711 9.301 1.00 81.12 100 ASP A O 1
ATOM 786 N N . TRP A 1 101 ? 9.595 4.761 8.886 1.00 77.06 101 TRP A N 1
ATOM 787 C CA . TRP A 1 101 ? 8.641 4.886 9.981 1.00 77.06 101 TRP A CA 1
ATOM 788 C C . TRP A 1 101 ? 9.351 5.069 11.329 1.00 77.06 101 TRP A C 1
ATOM 790 O O . TRP A 1 101 ? 8.961 5.965 12.085 1.00 77.06 101 TRP A O 1
ATOM 800 N N . ASP A 1 102 ? 10.406 4.287 11.580 1.00 71.94 102 ASP A N 1
ATOM 801 C CA . ASP A 1 102 ? 11.194 4.321 12.818 1.00 71.94 102 ASP A CA 1
ATOM 802 C C . ASP A 1 102 ? 12.097 5.559 12.909 1.00 71.94 102 ASP A C 1
ATOM 804 O O . ASP A 1 102 ? 12.287 6.117 13.988 1.00 71.94 102 ASP A O 1
ATOM 808 N N . LYS A 1 103 ? 12.612 6.036 11.769 1.00 76.19 103 LYS A N 1
ATOM 809 C CA . LYS A 1 103 ? 13.495 7.218 11.686 1.00 76.19 103 LYS A CA 1
ATOM 810 C C . LYS A 1 103 ? 12.757 8.552 11.602 1.00 76.19 103 LYS A C 1
ATOM 812 O O . LYS A 1 103 ? 13.366 9.616 11.643 1.00 76.19 103 LYS A O 1
ATOM 817 N N . ASN A 1 104 ? 11.434 8.504 11.496 1.00 66.69 104 ASN A N 1
ATOM 818 C CA . ASN A 1 104 ? 10.569 9.653 11.277 1.00 66.69 104 ASN A CA 1
ATOM 819 C C . ASN A 1 104 ? 10.785 10.398 9.948 1.00 66.69 104 ASN A C 1
ATOM 821 O O . ASN A 1 104 ? 10.303 11.520 9.798 1.00 66.69 104 ASN A O 1
ATOM 825 N N . GLU A 1 105 ? 11.402 9.747 8.964 1.00 66.88 105 GLU A N 1
ATOM 826 C CA . GLU A 1 105 ? 11.662 10.307 7.637 1.00 66.88 105 GLU A CA 1
ATOM 827 C C . GLU A 1 105 ? 10.378 10.314 6.773 1.00 66.88 105 GLU A C 1
ATOM 829 O O . GLU A 1 105 ? 9.470 9.495 6.943 1.00 66.88 105 GLU A O 1
ATOM 834 N N . LEU A 1 106 ? 10.250 11.307 5.882 1.00 56.97 106 LEU A N 1
ATOM 835 C CA . LEU A 1 106 ? 9.065 11.545 5.033 1.00 56.97 106 LEU A CA 1
ATOM 836 C C . LEU A 1 106 ? 9.232 11.019 3.597 1.00 56.97 106 LEU A C 1
ATOM 838 O O . LEU A 1 106 ? 8.463 11.391 2.712 1.00 56.97 106 LEU A O 1
ATOM 842 N N . ALA A 1 107 ? 10.200 10.133 3.359 1.00 58.34 107 ALA A N 1
ATOM 843 C CA . ALA A 1 107 ? 10.521 9.606 2.029 1.00 58.34 107 ALA A CA 1
ATOM 844 C C . ALA A 1 107 ? 9.472 8.622 1.468 1.00 58.34 107 ALA A C 1
ATOM 846 O O . ALA A 1 107 ? 9.688 8.001 0.428 1.00 58.34 107 ALA A O 1
ATOM 847 N N . GLY A 1 108 ? 8.323 8.479 2.136 1.00 59.19 108 GLY A N 1
ATOM 848 C CA . GLY A 1 108 ? 7.334 7.449 1.859 1.00 59.19 108 GLY A CA 1
ATOM 849 C C . GLY A 1 108 ? 6.429 7.705 0.660 1.00 59.19 108 GLY A C 1
ATOM 850 O O . GLY A 1 108 ? 5.202 7.708 0.763 1.00 59.19 108 GLY A O 1
ATOM 851 N N . GLU A 1 109 ? 7.035 7.897 -0.499 1.00 67.25 109 GLU A N 1
ATOM 852 C CA . GLU A 1 109 ? 6.344 8.005 -1.771 1.00 67.25 109 GLU A CA 1
ATOM 853 C C . GLU A 1 109 ? 6.021 6.594 -2.281 1.00 67.25 109 GLU A C 1
ATOM 855 O O . GLU A 1 109 ? 6.935 5.833 -2.580 1.00 67.25 109 GLU A O 1
ATOM 860 N N . ALA A 1 110 ? 4.728 6.229 -2.302 1.00 84.12 110 ALA A N 1
ATOM 861 C CA . ALA A 1 110 ? 4.094 5.148 -3.093 1.00 84.12 110 ALA A CA 1
ATOM 862 C C . ALA A 1 110 ? 2.958 4.445 -2.339 1.00 84.12 110 ALA A C 1
ATOM 864 O O . ALA A 1 110 ? 2.056 3.906 -2.976 1.00 84.12 110 ALA A O 1
ATOM 865 N N . LEU A 1 111 ? 2.997 4.393 -1.003 1.00 90.12 111 LEU A N 1
ATOM 866 C CA . LEU A 1 111 ? 1.977 3.689 -0.223 1.00 90.12 111 LEU A CA 1
ATOM 867 C C . LEU A 1 111 ? 0.748 4.575 -0.022 1.00 90.12 111 LEU A C 1
ATOM 869 O O . LEU A 1 111 ? 0.857 5.734 0.368 1.00 90.12 111 LEU A O 1
ATOM 873 N N . CYS A 1 112 ? -0.427 4.011 -0.256 1.00 91.44 112 CYS A N 1
ATOM 874 C CA . CYS A 1 112 ? -1.701 4.702 -0.196 1.00 91.44 112 CYS A CA 1
ATOM 875 C C . CYS A 1 112 ? -2.744 3.856 0.541 1.00 91.44 112 CYS A C 1
ATOM 877 O O . CYS A 1 112 ? -2.814 2.639 0.372 1.00 91.44 112 CYS A O 1
ATOM 879 N N . LEU A 1 113 ? -3.603 4.511 1.315 1.00 92.25 113 LEU A N 1
ATOM 880 C CA . LEU A 1 113 ? -4.795 3.919 1.910 1.00 92.25 113 LEU A CA 1
ATOM 881 C C . LEU A 1 113 ? -6.016 4.238 1.049 1.00 92.25 113 LEU A C 1
ATOM 883 O O . LEU A 1 113 ? -6.271 5.397 0.731 1.00 92.25 113 LEU A O 1
ATOM 887 N N . VAL A 1 114 ? -6.819 3.229 0.732 1.00 91.38 114 VAL A N 1
ATOM 888 C CA . VAL A 1 114 ? -8.118 3.428 0.094 1.00 91.38 114 VAL A CA 1
ATOM 889 C C . VAL A 1 114 ? -9.097 4.017 1.103 1.00 91.38 114 VAL A C 1
ATOM 891 O O . VAL A 1 114 ? -9.427 3.401 2.122 1.00 91.38 114 VAL A O 1
ATOM 894 N N . ILE A 1 115 ? -9.619 5.193 0.779 1.00 90.38 115 ILE A N 1
ATOM 895 C CA . ILE A 1 115 ? -10.634 5.894 1.558 1.00 90.38 115 ILE A CA 1
ATOM 896 C C . ILE A 1 115 ? -11.882 6.145 0.719 1.00 90.38 115 ILE A C 1
ATOM 898 O O . ILE A 1 115 ? -11.819 6.221 -0.509 1.00 90.38 115 ILE A O 1
ATOM 902 N N . GLU A 1 116 ? -13.018 6.282 1.396 1.00 87.06 116 GLU A N 1
ATOM 903 C CA . GLU A 1 116 ? -14.220 6.807 0.754 1.00 87.06 116 GLU A CA 1
ATOM 904 C C . GLU A 1 116 ? -14.041 8.301 0.484 1.00 87.06 116 GLU A C 1
ATOM 906 O O . GLU A 1 116 ? -13.645 9.058 1.372 1.00 87.06 116 GLU A O 1
ATOM 911 N N . ASP A 1 117 ? -14.373 8.716 -0.730 1.00 82.69 117 ASP A N 1
ATOM 912 C CA . ASP A 1 117 ? -14.441 10.107 -1.148 1.00 82.69 117 ASP A CA 1
ATOM 913 C C . ASP A 1 117 ? -15.803 10.366 -1.785 1.00 82.69 117 ASP A C 1
ATOM 915 O O . ASP A 1 117 ? -16.049 10.045 -2.948 1.00 82.69 117 ASP A O 1
ATOM 919 N N . LYS A 1 118 ? -16.691 10.958 -0.983 1.00 76.25 118 LYS A N 1
ATOM 920 C CA . LYS A 1 118 ? -18.066 11.284 -1.376 1.00 76.25 118 LYS A CA 1
ATOM 921 C C . LYS A 1 118 ? -18.143 12.376 -2.447 1.00 76.25 118 LYS A C 1
ATOM 923 O O . LYS A 1 118 ? -19.210 12.561 -3.019 1.00 76.25 118 LYS A O 1
ATOM 928 N N . MET A 1 119 ? -17.046 13.086 -2.715 1.00 74.00 119 MET A N 1
ATOM 929 C CA . MET A 1 119 ? -16.981 14.125 -3.745 1.00 74.00 119 MET A CA 1
ATOM 930 C C . MET A 1 119 ? -16.631 13.555 -5.128 1.00 74.00 119 MET A C 1
ATOM 932 O O . MET A 1 119 ? -16.744 14.258 -6.130 1.00 74.00 119 MET A O 1
ATOM 936 N N . ARG A 1 120 ? -16.206 12.286 -5.216 1.00 68.75 120 ARG A N 1
ATOM 937 C CA . ARG A 1 120 ? -15.900 11.606 -6.482 1.00 68.75 120 ARG A CA 1
ATOM 938 C C . ARG A 1 120 ? -17.065 10.720 -6.910 1.00 68.75 120 ARG A C 1
ATOM 940 O O . ARG A 1 120 ? -17.603 9.964 -6.109 1.00 68.75 120 ARG A O 1
ATOM 947 N N . SER A 1 121 ? -17.360 10.705 -8.208 1.00 61.47 121 SER A N 1
ATOM 948 C CA . SER A 1 121 ? -18.383 9.846 -8.827 1.00 61.47 121 SER A CA 1
ATOM 949 C C . SER A 1 121 ? -18.185 8.348 -8.556 1.00 61.47 121 SER A C 1
ATOM 951 O O . SER A 1 121 ? -19.158 7.607 -8.481 1.00 61.47 121 SER A O 1
ATOM 953 N N . SER A 1 122 ? -16.943 7.896 -8.351 1.00 66.50 122 SER A N 1
ATOM 954 C CA . SER A 1 122 ? -16.639 6.509 -7.979 1.00 66.50 122 SER A CA 1
ATOM 955 C C . SER A 1 122 ? -16.579 6.246 -6.470 1.00 66.50 122 SER A C 1
ATOM 957 O O . SER A 1 122 ? -16.275 5.126 -6.082 1.00 66.50 122 SER A O 1
ATOM 959 N N . GLY A 1 123 ? -16.762 7.257 -5.616 1.00 83.38 123 GLY A N 1
ATOM 960 C CA . GLY A 1 123 ? -16.790 7.105 -4.158 1.00 83.38 123 GLY A CA 1
ATOM 961 C C . GLY A 1 123 ? -15.463 6.743 -3.477 1.00 83.38 123 GLY A C 1
ATOM 962 O O . GLY A 1 123 ? -15.437 6.630 -2.257 1.00 83.38 123 GLY A O 1
ATOM 963 N N . TRP A 1 124 ? -14.367 6.554 -4.224 1.00 90.38 124 TRP A N 1
ATOM 964 C CA . TRP A 1 124 ? -13.077 6.063 -3.715 1.00 90.38 124 TRP A CA 1
ATOM 965 C C . TRP A 1 124 ? -11.905 6.976 -4.075 1.00 90.38 124 TRP A C 1
ATOM 967 O O . TRP A 1 124 ? -11.798 7.455 -5.207 1.00 90.38 124 TRP A O 1
ATOM 977 N N . SER A 1 125 ? -10.987 7.128 -3.124 1.00 89.50 125 SER A N 1
ATOM 978 C CA . SER A 1 125 ? -9.765 7.928 -3.221 1.00 89.50 125 SER A CA 1
ATOM 979 C C . SER A 1 125 ? -8.586 7.210 -2.555 1.00 89.50 125 SER A C 1
ATOM 981 O O . SER A 1 125 ? -8.769 6.287 -1.757 1.00 89.50 125 SER A O 1
ATOM 983 N N . LEU A 1 126 ? -7.371 7.632 -2.903 1.00 90.75 126 LEU A N 1
ATOM 984 C CA . LEU A 1 126 ? -6.124 7.172 -2.304 1.00 90.75 126 LEU A CA 1
ATOM 985 C C . LEU A 1 126 ? -5.576 8.260 -1.379 1.00 90.75 126 LEU A C 1
ATOM 987 O O . LEU A 1 126 ? -5.205 9.344 -1.824 1.00 90.75 126 LEU A O 1
ATOM 991 N N . MET A 1 127 ? -5.501 7.955 -0.089 1.00 91.12 127 MET A N 1
ATOM 992 C CA . MET A 1 127 ? -4.802 8.771 0.896 1.00 91.12 127 MET A CA 1
ATOM 993 C C . MET A 1 127 ? -3.319 8.381 0.906 1.00 91.12 127 MET A C 1
ATOM 995 O O . MET A 1 127 ? -3.013 7.251 1.286 1.00 91.12 127 MET A O 1
ATOM 999 N N . PRO A 1 128 ? -2.392 9.278 0.533 1.00 90.06 128 PRO A N 1
ATOM 1000 C CA . PRO A 1 128 ? -0.969 8.961 0.498 1.00 90.06 128 PRO A CA 1
ATOM 1001 C C . PRO A 1 128 ? -0.406 8.721 1.904 1.00 90.06 128 PRO A C 1
ATOM 1003 O O . PRO A 1 128 ? -0.912 9.259 2.892 1.00 90.06 128 PRO A O 1
ATOM 1006 N N . TYR A 1 129 ? 0.680 7.954 1.981 1.00 87.69 129 TYR A N 1
ATOM 1007 C CA . TYR A 1 129 ? 1.356 7.554 3.215 1.00 87.69 129 TYR A CA 1
ATOM 1008 C C . TYR A 1 129 ? 1.620 8.717 4.162 1.00 87.69 129 TYR A C 1
ATOM 1010 O O . TYR A 1 129 ? 1.323 8.599 5.343 1.00 87.69 129 TYR A O 1
ATOM 1018 N N . ASN A 1 130 ? 2.103 9.855 3.658 1.00 85.62 130 ASN A N 1
ATOM 1019 C CA . ASN A 1 130 ? 2.393 11.020 4.494 1.00 85.62 130 ASN A CA 1
ATOM 1020 C C . ASN A 1 130 ? 1.126 11.555 5.185 1.00 85.62 130 ASN A C 1
ATOM 1022 O O . ASN A 1 130 ? 1.131 11.782 6.393 1.00 85.62 130 ASN A O 1
ATOM 1026 N N . ALA A 1 131 ? 0.010 11.672 4.457 1.00 87.50 131 ALA A N 1
ATOM 1027 C CA . ALA A 1 131 ? -1.269 12.085 5.037 1.00 87.50 131 ALA A CA 1
ATOM 1028 C C . ALA A 1 131 ? -1.809 11.042 6.029 1.00 87.50 131 ALA A C 1
ATOM 1030 O O . ALA A 1 131 ? -2.294 11.394 7.105 1.00 87.50 131 ALA A O 1
ATOM 1031 N N . TRP A 1 132 ? -1.680 9.757 5.693 1.00 88.19 132 TRP A N 1
ATOM 1032 C CA . TRP A 1 132 ? -2.092 8.660 6.563 1.00 88.19 132 TRP A CA 1
ATOM 1033 C C . TRP A 1 132 ? -1.268 8.614 7.861 1.00 88.19 132 TRP A C 1
ATOM 1035 O O . TRP A 1 132 ? -1.819 8.496 8.957 1.00 88.19 132 TRP A O 1
ATOM 1045 N N . ARG A 1 133 ? 0.049 8.788 7.759 1.00 84.50 133 ARG A N 1
ATOM 1046 C CA . ARG A 1 133 ? 0.998 8.869 8.871 1.00 84.50 133 ARG A CA 1
ATOM 1047 C C . ARG A 1 133 ? 0.673 10.026 9.794 1.00 84.50 133 ARG A C 1
ATOM 1049 O O . ARG A 1 133 ? 0.515 9.803 10.993 1.00 84.50 133 ARG A O 1
ATOM 1056 N N . GLU A 1 134 ? 0.477 11.222 9.256 1.00 85.06 134 GLU A N 1
ATOM 1057 C CA . GLU A 1 134 ? 0.075 12.375 10.060 1.00 85.06 134 GLU A CA 1
ATOM 1058 C C . GLU A 1 134 ? -1.279 12.153 10.744 1.00 85.06 134 GLU A C 1
ATOM 1060 O O . GLU A 1 134 ? -1.427 12.421 11.936 1.00 85.06 134 GLU A O 1
ATOM 1065 N N . GLN A 1 135 ? -2.255 11.560 10.052 1.00 84.06 135 GLN A N 1
ATOM 1066 C CA . GLN A 1 135 ? -3.537 11.224 10.669 1.00 84.06 135 GLN A CA 1
ATOM 1067 C C . GLN A 1 135 ? -3.410 10.173 11.783 1.00 84.06 135 GLN A C 1
ATOM 1069 O O . GLN A 1 135 ? -4.145 10.237 12.769 1.00 84.06 135 GLN A O 1
ATOM 1074 N N . SER A 1 136 ? -2.476 9.228 11.664 1.00 81.19 136 SER A N 1
ATOM 1075 C CA . SER A 1 136 ? -2.224 8.218 12.695 1.00 81.19 136 SER A CA 1
ATOM 1076 C C . SER A 1 136 ? -1.585 8.788 13.970 1.00 81.19 136 SER A C 1
ATOM 1078 O O . SER A 1 136 ? -1.806 8.235 15.049 1.00 81.19 136 SER A O 1
ATOM 1080 N N . LYS A 1 137 ? -0.848 9.906 13.858 1.00 80.06 137 LYS A N 1
ATOM 1081 C CA . LYS A 1 137 ? -0.195 10.605 14.979 1.00 80.06 137 LYS A CA 1
ATOM 1082 C C . LYS A 1 137 ? -1.143 11.500 15.785 1.00 80.06 137 LYS A C 1
ATOM 1084 O O . LYS A 1 137 ? -0.892 11.704 16.966 1.00 80.06 137 LYS A O 1
ATOM 1089 N N . ARG A 1 138 ? -2.226 12.013 15.183 1.00 75.31 138 ARG A N 1
ATOM 1090 C CA . ARG A 1 138 ? -3.228 12.909 15.815 1.00 75.31 138 ARG A CA 1
ATOM 1091 C C . ARG A 1 138 ? -4.148 12.193 16.829 1.00 75.31 138 ARG A C 1
ATOM 1093 O O . ARG A 1 138 ? -5.367 12.331 16.749 1.00 75.31 138 ARG A O 1
ATOM 1100 N N . ARG A 1 139 ? -3.584 11.360 17.707 1.00 56.72 139 ARG A N 1
ATOM 1101 C CA . ARG A 1 139 ? -4.324 10.648 18.759 1.00 56.72 139 ARG A CA 1
ATOM 1102 C C . ARG A 1 139 ? -4.832 11.580 19.843 1.00 56.72 139 ARG A C 1
ATOM 1104 O O . ARG A 1 139 ? -4.061 12.474 20.241 1.00 56.72 139 ARG A O 1
#

Secondary structure (DSSP, 8-state):
--------------------EEEEEE-----TT---HHHHHHHHHHHHTT-SEEESSHHHHHHTT---TT-EEEEEE-TT--HHHHHHHHHHHHHHHHHHHHHT-----SEEEEEE-TTSTTSEEEEEHHHHHHHHH--

Radius of gyration: 19.58 Å; Cα contacts (8 Å, |Δi|>4): 195; chains: 1; bounding box: 32×65×63 Å